Protein AF-A0A1Y2MRT8-F1 (afdb_monomer_lite)

Secondary structure (DSSP, 8-state):
--HHHHHHHHHHHHHHHHHHHHHH--HHHHHHHHHHHHHHHHHHHHHHHHHHHHHHHHHHHHHHHHHHHHHT-GGGHHHHHHHHHHHHHHHHHHHHHHHHHHHHTSPPTTTT-

pLDDT: mean 82.64, std 7.0, range [51.69, 93.44]

Organism: Pseudonocardia autotrophica (NCBI:txid2074)

Sequence (113 aa):
MSARDELRRVNELHHRAEVQRRAMMTPQERAAADYVLESERTMREGRKAAGETAMAVGVAGFFAAIVAMAALTPWLFLPVLLAGLWAARVVFKIRMGQVNRELSAAPAPWDRN

Foldseek 3Di:
DDPVVVVVVVVVVVVVVVVVVVVPDDPLNVLQVVLVVVLVVLLVVLLVVLLVQLVVLLVVLQVVLVCCCVPPNVVSSVVSNVVSNVVSVVSSVVSSVVSVVVSVPPDRPVVPD

Structure (mmCIF, N/CA/C/O backbone):
data_AF-A0A1Y2MRT8-F1
#
_entry.id   AF-A0A1Y2MRT8-F1
#
loop_
_atom_site.group_PDB
_atom_site.id
_atom_site.type_symbol
_atom_site.label_atom_id
_atom_site.label_alt_id
_atom_site.label_comp_id
_atom_site.label_asym_id
_atom_site.label_entity_id
_atom_site.label_seq_id
_atom_site.pdbx_PDB_ins_code
_atom_site.Cartn_x
_atom_site.Cartn_y
_atom_site.Cartn_z
_atom_site.occupancy
_atom_site.B_iso_or_equiv
_atom_site.auth_seq_id
_atom_site.auth_comp_id
_atom_site.auth_asym_id
_atom_site.auth_atom_id
_atom_site.pdbx_PDB_model_num
ATOM 1 N N . MET A 1 1 ? -38.392 -26.770 4.049 1.00 59.59 1 MET A N 1
ATOM 2 C CA . MET A 1 1 ? -37.783 -25.480 4.446 1.00 59.59 1 MET A CA 1
ATOM 3 C C . MET A 1 1 ? -36.715 -25.158 3.412 1.00 59.59 1 MET A C 1
ATOM 5 O O . MET A 1 1 ? -35.932 -26.055 3.129 1.00 59.59 1 MET A O 1
ATOM 9 N N . SER A 1 2 ? -36.741 -23.989 2.760 1.00 78.00 2 SER A N 1
ATOM 10 C CA . SER A 1 2 ? -35.773 -23.680 1.694 1.00 78.00 2 SER A CA 1
ATOM 11 C C . SER A 1 2 ? -34.492 -23.076 2.284 1.00 78.00 2 SER A C 1
ATOM 13 O O . SER A 1 2 ? -34.555 -22.331 3.260 1.00 78.00 2 SER A O 1
ATOM 15 N N . ALA A 1 3 ? -33.332 -23.346 1.680 1.00 79.31 3 ALA A N 1
ATOM 16 C CA . ALA A 1 3 ? -32.034 -22.833 2.143 1.00 79.31 3 ALA A CA 1
ATOM 17 C C . ALA A 1 3 ? -31.973 -21.289 2.241 1.00 79.31 3 ALA A C 1
ATOM 19 O O . ALA A 1 3 ? -31.196 -20.732 3.014 1.00 79.31 3 ALA A O 1
ATOM 20 N N . ARG A 1 4 ? -32.821 -20.573 1.489 1.00 78.56 4 ARG A N 1
ATOM 21 C CA . ARG A 1 4 ? -32.936 -19.107 1.568 1.00 78.56 4 ARG A CA 1
ATOM 22 C C . ARG A 1 4 ? -33.618 -18.631 2.852 1.00 78.56 4 ARG A C 1
ATOM 24 O O . ARG A 1 4 ? -33.258 -17.574 3.366 1.00 78.56 4 ARG A O 1
ATOM 31 N N . ASP A 1 5 ? -34.568 -19.401 3.373 1.00 82.56 5 ASP A N 1
ATOM 32 C CA . ASP A 1 5 ? -35.284 -19.064 4.610 1.00 82.56 5 ASP A CA 1
ATOM 33 C C . ASP A 1 5 ? -34.394 -19.279 5.839 1.00 82.56 5 ASP A C 1
ATOM 35 O O . ASP A 1 5 ? -34.458 -18.521 6.807 1.00 82.56 5 ASP A O 1
ATOM 39 N N . GLU A 1 6 ? -33.513 -20.277 5.771 1.00 79.19 6 GLU A N 1
ATOM 40 C CA . GLU A 1 6 ? -32.512 -20.557 6.798 1.00 79.19 6 GLU A CA 1
ATOM 41 C C . GLU A 1 6 ? -31.447 -19.453 6.860 1.00 79.19 6 GLU A C 1
ATOM 43 O O . GLU A 1 6 ? -31.195 -18.904 7.932 1.00 79.19 6 GLU A O 1
ATOM 48 N N . LEU A 1 7 ? -30.921 -19.017 5.708 1.00 82.06 7 LEU A N 1
ATOM 49 C CA . LEU A 1 7 ? -29.987 -17.886 5.634 1.00 82.06 7 LEU A CA 1
ATOM 50 C C . LEU A 1 7 ? -30.599 -16.574 6.143 1.00 82.06 7 LEU A C 1
ATOM 52 O O . LEU A 1 7 ? -29.926 -15.816 6.842 1.00 82.06 7 LEU A O 1
ATOM 56 N N . ARG A 1 8 ? -31.879 -16.303 5.843 1.00 83.06 8 ARG A N 1
ATOM 57 C CA . ARG A 1 8 ? -32.583 -15.131 6.391 1.00 83.06 8 ARG A CA 1
ATOM 58 C C . ARG A 1 8 ? -32.688 -15.185 7.911 1.00 83.06 8 ARG A C 1
ATOM 60 O O . ARG A 1 8 ? -32.356 -14.200 8.563 1.00 83.06 8 ARG A O 1
ATOM 67 N N . ARG A 1 9 ? -33.085 -16.329 8.478 1.00 84.44 9 ARG A N 1
ATOM 68 C CA . ARG A 1 9 ? -33.171 -16.496 9.939 1.00 84.44 9 ARG A CA 1
ATOM 69 C C . ARG A 1 9 ? -31.818 -16.345 10.624 1.00 84.44 9 ARG A C 1
ATOM 71 O O . ARG A 1 9 ? -31.745 -15.707 11.670 1.00 84.44 9 ARG A O 1
ATOM 78 N N . VAL A 1 10 ? -30.755 -16.900 10.042 1.00 85.44 10 VAL A N 1
ATOM 79 C CA . VAL A 1 10 ? -29.394 -16.770 10.583 1.00 85.44 10 VAL A CA 1
ATOM 80 C C . VAL A 1 10 ? -28.936 -15.311 10.558 1.00 85.44 10 VAL A C 1
ATOM 82 O O . VAL A 1 10 ? -28.440 -14.822 11.571 1.00 85.44 10 VAL A O 1
ATOM 85 N N . ASN A 1 11 ? -29.174 -14.584 9.461 1.00 87.25 11 ASN A N 1
ATOM 86 C CA . ASN A 1 11 ? -28.858 -13.155 9.387 1.00 87.25 11 ASN A CA 1
ATOM 87 C C . ASN A 1 11 ? -29.653 -12.322 10.401 1.00 87.25 11 ASN A C 1
ATOM 89 O O . ASN A 1 11 ? -29.089 -11.436 11.036 1.00 87.25 11 ASN A O 1
ATOM 93 N N . GLU A 1 12 ? -30.942 -12.604 10.591 1.00 85.94 12 GLU A N 1
ATOM 94 C CA . GLU A 1 12 ? -31.764 -11.897 11.580 1.00 85.94 12 GLU A CA 1
ATOM 95 C C . GLU A 1 12 ? -31.315 -12.172 13.021 1.00 85.94 12 GLU A C 1
ATOM 97 O O . GLU A 1 12 ? -31.269 -11.250 13.838 1.00 85.94 12 GLU A O 1
ATOM 102 N N . LEU A 1 13 ? -30.947 -13.418 13.338 1.00 85.19 13 LEU A N 1
ATOM 103 C CA . LEU A 1 13 ? -30.378 -13.785 14.638 1.00 85.19 13 LEU A CA 1
ATOM 104 C C . LEU A 1 13 ? -29.039 -13.087 14.879 1.00 85.19 13 LEU A C 1
ATOM 106 O O . LEU A 1 13 ? -28.820 -12.551 15.965 1.00 85.19 13 LEU A O 1
ATOM 110 N N . HIS A 1 14 ? -28.175 -13.044 13.864 1.00 86.25 14 HIS A N 1
ATOM 111 C CA . HIS A 1 14 ? -26.890 -12.360 13.948 1.00 86.25 14 HIS A CA 1
ATOM 112 C C . HIS A 1 14 ? -27.072 -10.855 14.156 1.00 86.25 14 HIS A C 1
ATOM 114 O O . HIS A 1 14 ? -26.458 -10.275 15.047 1.00 86.25 14 HIS A O 1
ATOM 120 N N . HIS A 1 15 ? -27.993 -10.242 13.412 1.00 84.44 15 HIS A N 1
ATOM 121 C CA . HIS A 1 15 ? -28.287 -8.821 13.533 1.00 84.44 15 HIS A CA 1
ATOM 122 C C . HIS A 1 15 ? -28.829 -8.463 14.923 1.00 84.44 15 HIS A C 1
ATOM 124 O O . HIS A 1 15 ? -28.389 -7.495 15.540 1.00 84.44 15 HIS A O 1
ATOM 130 N N . ARG A 1 16 ? -29.738 -9.279 15.473 1.00 83.12 16 ARG A N 1
ATOM 131 C CA . ARG A 1 16 ? -30.232 -9.094 16.847 1.00 83.12 16 ARG A CA 1
ATOM 132 C C . ARG A 1 16 ? -29.116 -9.253 17.877 1.00 83.12 16 ARG A C 1
ATOM 134 O O . ARG A 1 16 ? -29.035 -8.436 18.790 1.00 83.12 16 ARG A O 1
ATOM 141 N N . ALA A 1 17 ? -28.244 -10.249 17.712 1.00 82.19 17 ALA A N 1
ATOM 142 C CA . ALA A 1 17 ? -27.093 -10.456 18.586 1.00 82.19 17 ALA A CA 1
ATOM 143 C C . ALA A 1 17 ? -26.102 -9.280 18.525 1.00 82.19 17 ALA A C 1
ATOM 145 O O . ALA A 1 17 ? -25.616 -8.842 19.564 1.00 82.19 17 ALA A O 1
ATOM 146 N N . GLU A 1 18 ? -25.846 -8.710 17.343 1.00 79.50 18 GLU A N 1
ATOM 147 C CA . GLU A 1 18 ? -25.019 -7.507 17.186 1.00 79.50 18 GLU A CA 1
ATOM 148 C C . GLU A 1 18 ? -25.631 -6.283 17.871 1.00 79.50 18 GLU A C 1
ATOM 150 O O . GLU A 1 18 ? -24.918 -5.543 18.551 1.00 79.50 18 GLU A O 1
ATOM 155 N N . VAL A 1 19 ? -26.944 -6.074 17.734 1.00 81.06 19 VAL A N 1
ATOM 156 C CA . VAL A 1 19 ? -27.652 -4.967 18.395 1.00 81.06 19 VAL A CA 1
ATOM 157 C C . VAL A 1 19 ? -27.581 -5.115 19.914 1.00 81.06 19 VAL A C 1
ATOM 159 O O . VAL A 1 19 ? -27.234 -4.158 20.606 1.00 81.06 19 VAL A O 1
ATOM 162 N N . GLN A 1 20 ? -27.836 -6.316 20.440 1.00 80.50 20 GLN A N 1
ATOM 163 C CA . GLN A 1 20 ? -27.749 -6.589 21.875 1.00 80.50 20 GLN A CA 1
ATOM 164 C C . GLN A 1 20 ? -26.315 -6.429 22.394 1.00 80.50 20 GLN A C 1
ATOM 166 O O . GLN A 1 20 ? -26.103 -5.820 23.438 1.00 80.50 20 GLN A O 1
ATOM 171 N N . ARG A 1 21 ? -25.317 -6.894 21.634 1.00 76.88 21 ARG A N 1
ATOM 172 C CA . ARG A 1 21 ? -23.896 -6.734 21.959 1.00 76.88 21 ARG A CA 1
ATOM 173 C C . ARG A 1 21 ? -23.487 -5.261 22.006 1.00 76.88 21 ARG A C 1
ATOM 175 O O . ARG A 1 21 ? -22.831 -4.851 22.956 1.00 76.88 21 ARG A O 1
ATOM 182 N N . ARG A 1 22 ? -23.909 -4.442 21.035 1.00 70.81 22 ARG A N 1
ATOM 183 C CA . ARG A 1 22 ? -23.657 -2.986 21.047 1.00 70.81 22 ARG A CA 1
ATOM 184 C C . ARG A 1 22 ? -24.376 -2.285 22.201 1.00 70.81 22 ARG A C 1
ATOM 186 O O . ARG A 1 22 ? -23.821 -1.349 22.776 1.00 70.81 22 ARG A O 1
ATOM 193 N N . ALA A 1 23 ? -25.579 -2.737 22.555 1.00 75.31 23 ALA A N 1
ATOM 194 C CA . ALA A 1 23 ? -26.332 -2.216 23.694 1.00 75.31 23 ALA A CA 1
ATOM 195 C C . ALA A 1 23 ? -25.664 -2.544 25.041 1.00 75.31 23 ALA A C 1
ATOM 197 O O . ALA A 1 23 ? -25.716 -1.716 25.945 1.00 75.31 23 ALA A O 1
ATOM 198 N N . MET A 1 24 ? -25.007 -3.704 25.152 1.00 77.56 24 MET A N 1
ATOM 199 C CA . MET A 1 24 ? -24.278 -4.128 26.354 1.00 77.56 24 MET A CA 1
ATOM 200 C C . MET A 1 24 ? -22.852 -3.570 26.459 1.00 77.56 24 MET A C 1
ATOM 202 O O . MET A 1 24 ? -22.283 -3.611 27.544 1.00 77.56 24 MET A O 1
ATOM 206 N N . MET A 1 25 ? -22.270 -3.049 25.373 1.00 81.12 25 MET A N 1
ATOM 207 C CA . MET A 1 25 ? -20.931 -2.456 25.426 1.00 81.12 25 MET A CA 1
ATOM 208 C C . MET A 1 25 ? -20.910 -1.204 26.296 1.00 81.12 25 MET A C 1
ATOM 210 O O . MET A 1 25 ? -21.690 -0.265 26.093 1.00 81.12 25 MET A O 1
ATOM 214 N N . THR A 1 26 ? -19.939 -1.166 27.200 1.00 83.69 26 THR A N 1
ATOM 215 C CA . THR A 1 26 ? -19.595 0.036 27.954 1.00 83.69 26 THR A CA 1
ATOM 216 C C . THR A 1 26 ? -19.062 1.133 27.016 1.00 83.69 26 THR A C 1
ATOM 218 O O . THR A 1 26 ? -18.564 0.839 25.924 1.00 83.69 26 THR A O 1
ATOM 221 N N . PRO A 1 27 ? -19.124 2.419 27.409 1.00 78.00 27 PRO A N 1
ATOM 222 C CA . PRO A 1 27 ? -18.552 3.508 26.613 1.00 78.00 27 PRO A CA 1
ATOM 223 C C . PRO A 1 27 ? -17.066 3.301 26.273 1.00 78.00 27 PRO A C 1
ATOM 225 O O . PRO A 1 27 ? -16.636 3.652 25.177 1.00 78.00 27 PRO A O 1
ATOM 228 N N . GLN A 1 2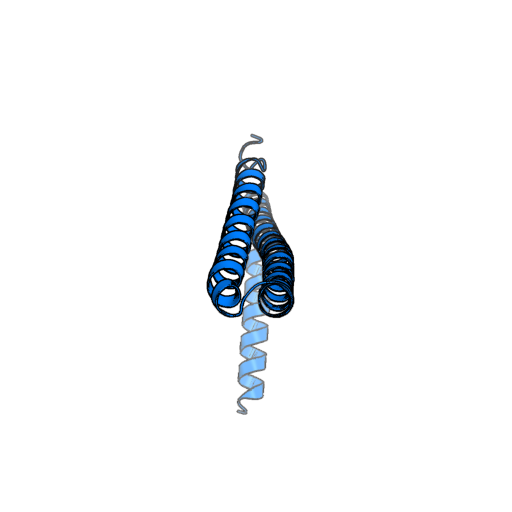8 ? -16.300 2.679 27.178 1.00 77.31 28 GLN A N 1
ATOM 229 C CA . GLN A 1 28 ? -14.890 2.347 26.955 1.00 77.31 28 GLN A CA 1
ATOM 230 C C . GLN A 1 28 ? -14.708 1.242 25.904 1.00 77.31 28 GLN A C 1
ATOM 232 O O . GLN A 1 28 ? -13.852 1.365 25.031 1.00 77.31 28 GLN A O 1
ATOM 237 N N . GLU A 1 29 ? -15.536 0.195 25.927 1.00 78.31 29 GLU A N 1
ATOM 238 C CA . GLU A 1 29 ? -15.485 -0.878 24.924 1.00 78.31 29 GLU A CA 1
ATOM 239 C C . GLU A 1 29 ? -15.889 -0.395 23.527 1.00 78.31 29 GLU A C 1
ATOM 241 O O . GLU A 1 29 ? -15.317 -0.850 22.537 1.00 78.31 29 GLU A O 1
ATOM 246 N N . ARG A 1 30 ? -16.829 0.557 23.430 1.00 77.94 30 ARG A N 1
ATOM 247 C CA . ARG A 1 30 ? -17.170 1.194 22.147 1.00 77.94 30 ARG A CA 1
ATOM 248 C C . ARG A 1 30 ? -15.999 2.006 21.599 1.00 77.94 30 ARG A C 1
ATOM 250 O O . ARG A 1 30 ? -15.627 1.806 20.451 1.00 77.94 30 ARG A O 1
ATOM 257 N N . ALA A 1 31 ? -15.367 2.836 22.431 1.00 77.44 31 ALA A N 1
ATOM 258 C CA . ALA A 1 31 ? -14.202 3.621 22.023 1.00 77.44 31 ALA A CA 1
ATOM 259 C C . ALA A 1 31 ? -13.023 2.735 21.578 1.00 77.44 31 ALA A C 1
ATOM 261 O O . ALA A 1 31 ? -12.344 3.052 20.603 1.00 77.44 31 ALA A O 1
ATOM 262 N N . ALA A 1 32 ? -12.801 1.600 22.249 1.00 77.25 32 ALA A N 1
ATOM 263 C CA . ALA A 1 32 ? -11.793 0.625 21.841 1.00 77.25 32 ALA A CA 1
ATOM 264 C C . ALA A 1 32 ? -12.141 -0.045 20.498 1.00 77.25 32 ALA A C 1
ATOM 266 O O . ALA A 1 32 ? -11.266 -0.197 19.646 1.00 77.25 32 ALA A O 1
ATOM 267 N N . ALA A 1 33 ? -13.407 -0.419 20.282 1.00 80.38 33 ALA A N 1
ATOM 268 C CA . ALA A 1 33 ? -13.856 -1.007 19.020 1.00 80.38 33 ALA A CA 1
ATOM 269 C C . ALA A 1 33 ? -13.735 -0.021 17.844 1.00 80.38 33 ALA A C 1
ATOM 271 O O . ALA A 1 33 ? -13.252 -0.401 16.776 1.00 80.38 33 ALA A O 1
ATOM 272 N N . ASP A 1 34 ? -14.115 1.240 18.054 1.00 82.38 34 ASP A N 1
ATOM 273 C CA . ASP A 1 34 ? -14.001 2.299 17.050 1.00 82.38 34 ASP A CA 1
ATOM 274 C C . ASP A 1 34 ? -12.530 2.584 16.711 1.00 82.38 34 ASP A C 1
ATOM 276 O O . ASP A 1 34 ? -12.174 2.658 15.536 1.00 82.38 34 ASP A O 1
ATOM 280 N N . TYR A 1 35 ? -11.648 2.620 17.717 1.00 77.88 35 TYR A N 1
ATOM 281 C CA . TYR A 1 35 ? -10.203 2.766 17.517 1.00 77.88 35 TYR A CA 1
ATOM 282 C C . TYR A 1 35 ? -9.597 1.619 16.694 1.00 77.88 35 TYR A C 1
ATOM 284 O O . TYR A 1 35 ? -8.809 1.854 15.776 1.00 77.88 35 TYR A O 1
ATOM 292 N N . VAL A 1 36 ? -9.987 0.367 16.970 1.00 83.00 36 VAL A N 1
ATOM 293 C CA . VAL A 1 36 ? -9.537 -0.790 16.177 1.00 83.00 36 VAL A CA 1
ATOM 294 C C . VAL A 1 36 ? -10.000 -0.656 14.725 1.00 83.00 36 VAL A C 1
ATOM 296 O O . VAL A 1 36 ? -9.182 -0.792 13.816 1.00 83.00 36 VAL A O 1
ATOM 299 N N . LEU A 1 37 ? -11.270 -0.321 14.490 1.00 83.50 37 LEU A N 1
ATOM 300 C CA . LEU A 1 37 ? -11.804 -0.135 13.137 1.00 83.50 37 LEU A CA 1
ATOM 301 C C . LEU A 1 37 ? -11.105 1.004 12.383 1.00 83.50 37 LEU A C 1
ATOM 303 O O . LEU A 1 37 ? -10.807 0.866 11.195 1.00 83.50 37 LEU A O 1
ATOM 307 N N . GLU A 1 38 ? -10.812 2.113 13.059 1.00 82.19 38 GLU A N 1
ATOM 308 C CA . GLU A 1 38 ? -10.114 3.257 12.472 1.00 82.19 38 GLU A CA 1
ATOM 309 C C . GLU A 1 38 ? -8.648 2.932 12.152 1.00 82.19 38 GLU A C 1
ATOM 311 O O . GLU A 1 38 ? -8.160 3.262 11.067 1.00 82.19 38 GLU A O 1
ATOM 316 N N . SER A 1 39 ? -7.966 2.189 13.028 1.00 79.81 39 SER A N 1
ATOM 317 C CA . SER A 1 39 ? -6.604 1.704 12.776 1.00 79.81 39 SER A CA 1
ATOM 318 C C . SER A 1 39 ? -6.545 0.718 11.600 1.00 79.81 39 SER A C 1
ATOM 320 O O . SER A 1 39 ? -5.676 0.841 10.731 1.00 79.81 39 SER A O 1
ATOM 322 N N . GLU A 1 40 ? -7.507 -0.209 11.493 1.00 84.56 40 GLU A N 1
ATOM 323 C CA . GLU A 1 40 ? -7.619 -1.132 10.358 1.00 84.56 40 GLU A CA 1
ATOM 324 C C . GLU A 1 40 ? -7.910 -0.396 9.050 1.00 84.56 40 GLU A C 1
ATOM 326 O O . GLU A 1 40 ? -7.334 -0.720 8.004 1.00 84.56 40 GLU A O 1
ATOM 331 N N . ARG A 1 41 ? -8.797 0.602 9.092 1.00 85.25 41 ARG A N 1
ATOM 332 C CA . ARG A 1 41 ? -9.111 1.438 7.934 1.00 85.25 41 ARG A CA 1
ATOM 333 C C . ARG A 1 41 ? -7.879 2.205 7.467 1.00 85.25 41 ARG A C 1
ATOM 335 O O . ARG A 1 41 ? -7.542 2.132 6.286 1.00 85.25 41 ARG A O 1
ATOM 342 N N . THR A 1 42 ? -7.166 2.839 8.390 1.00 82.25 42 THR A N 1
ATOM 343 C CA . THR A 1 42 ? -5.926 3.578 8.116 1.00 82.25 42 THR A CA 1
ATOM 344 C C . THR A 1 42 ? -4.837 2.657 7.550 1.00 82.25 42 THR A C 1
ATOM 346 O O . THR A 1 42 ? -4.194 2.996 6.557 1.00 82.25 42 THR A O 1
ATOM 349 N N . MET A 1 43 ? -4.685 1.436 8.082 1.00 84.12 43 MET A N 1
ATOM 350 C CA . MET A 1 43 ? -3.816 0.394 7.509 1.00 84.12 43 MET A CA 1
ATOM 351 C C . MET A 1 43 ? -4.199 0.045 6.065 1.00 84.12 43 MET A C 1
ATOM 353 O O . MET A 1 43 ? -3.326 -0.067 5.200 1.00 84.12 43 MET A O 1
ATOM 357 N N . ARG A 1 44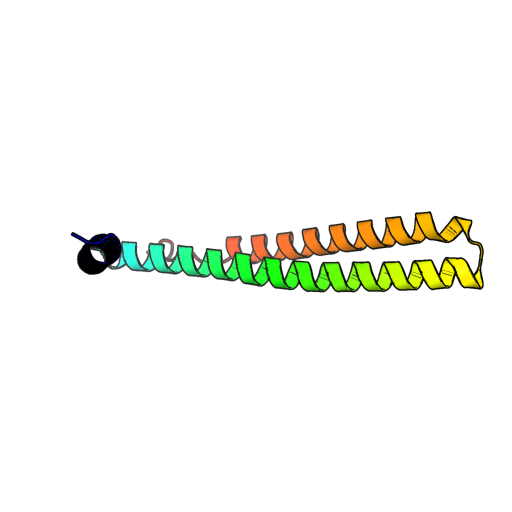 ? -5.492 -0.161 5.782 1.00 87.50 44 ARG A N 1
ATOM 358 C CA . ARG A 1 44 ? -5.973 -0.519 4.436 1.00 87.50 44 ARG A CA 1
ATOM 359 C C . ARG A 1 44 ? -5.766 0.614 3.439 1.00 87.50 44 ARG A C 1
ATOM 361 O O . ARG A 1 44 ? -5.264 0.361 2.344 1.00 87.50 44 ARG A O 1
ATOM 368 N N . GLU A 1 45 ? -6.122 1.838 3.813 1.00 86.75 45 GLU A N 1
ATOM 369 C CA . GLU A 1 45 ? -5.931 3.033 2.988 1.00 86.75 45 GLU A CA 1
ATOM 370 C C . GLU A 1 45 ? -4.436 3.287 2.742 1.00 86.75 45 GLU A C 1
ATOM 372 O O . GLU A 1 45 ? -4.017 3.450 1.595 1.00 86.75 45 GLU A O 1
ATOM 377 N N . GLY A 1 46 ? -3.608 3.176 3.785 1.00 83.62 46 GLY A N 1
ATOM 378 C CA . GLY A 1 46 ? -2.153 3.272 3.690 1.00 83.62 46 GLY A CA 1
ATOM 379 C C . GLY A 1 46 ? -1.539 2.211 2.776 1.00 83.62 46 GLY A C 1
ATOM 380 O O . GLY A 1 46 ? -0.708 2.532 1.925 1.00 83.62 46 GLY A O 1
ATOM 381 N N . ARG A 1 47 ? -1.987 0.953 2.876 1.00 86.44 47 ARG A N 1
ATOM 382 C CA . ARG A 1 47 ? -1.530 -0.144 2.007 1.00 86.44 47 ARG A CA 1
ATOM 383 C C . ARG A 1 47 ? -1.949 0.056 0.555 1.00 86.44 47 ARG A C 1
ATOM 385 O O . ARG A 1 47 ? -1.159 -0.242 -0.340 1.00 86.44 47 ARG A O 1
ATOM 392 N N . LYS A 1 48 ? -3.165 0.555 0.315 1.00 89.62 48 LYS A N 1
ATOM 393 C CA . LYS A 1 48 ? -3.653 0.871 -1.032 1.00 89.62 48 LYS A CA 1
ATOM 394 C C . LYS A 1 48 ? -2.817 1.989 -1.657 1.00 89.62 48 LYS A C 1
ATOM 396 O O . LYS A 1 48 ? -2.270 1.788 -2.737 1.00 89.62 48 LYS A O 1
ATOM 401 N N . ALA A 1 49 ? -2.617 3.095 -0.940 1.00 85.12 49 ALA A N 1
ATOM 402 C CA . ALA A 1 49 ? -1.794 4.213 -1.399 1.00 85.12 49 ALA A CA 1
ATOM 403 C C . ALA A 1 49 ? -0.323 3.808 -1.627 1.00 85.12 49 ALA A C 1
ATOM 405 O O . ALA A 1 49 ? 0.287 4.197 -2.625 1.00 85.12 49 ALA A O 1
ATOM 406 N N . ALA A 1 50 ? 0.250 2.988 -0.736 1.00 83.38 50 ALA A N 1
ATOM 407 C CA . ALA A 1 50 ? 1.592 2.421 -0.898 1.00 83.38 50 ALA A CA 1
ATOM 408 C C . ALA A 1 50 ? 1.686 1.510 -2.131 1.00 83.38 50 ALA A C 1
ATOM 410 O O . ALA A 1 50 ? 2.691 1.517 -2.838 1.00 83.38 50 ALA A O 1
ATOM 411 N N . GLY A 1 51 ? 0.639 0.723 -2.393 1.00 83.94 51 GLY A N 1
ATOM 412 C CA . GLY A 1 51 ? 0.535 -0.123 -3.577 1.00 83.94 51 GLY A CA 1
ATOM 413 C C . GLY A 1 51 ? 0.479 0.689 -4.870 1.00 83.94 51 GLY A C 1
ATOM 414 O O . GLY A 1 51 ? 1.224 0.390 -5.796 1.00 83.94 51 GLY A O 1
ATOM 415 N N . GLU A 1 52 ? -0.342 1.739 -4.917 1.00 89.62 52 GLU A N 1
ATOM 416 C CA . GLU A 1 52 ? -0.470 2.630 -6.080 1.00 89.62 52 GLU A CA 1
ATOM 417 C C . GLU A 1 52 ? 0.852 3.344 -6.400 1.00 89.62 52 GLU A C 1
ATOM 419 O O . GLU A 1 52 ? 1.303 3.336 -7.545 1.00 89.62 52 GLU A O 1
ATOM 424 N N . THR A 1 53 ? 1.531 3.887 -5.385 1.00 85.44 53 THR A N 1
ATOM 425 C CA . THR A 1 53 ? 2.852 4.519 -5.567 1.00 85.44 53 THR A CA 1
ATOM 426 C C . THR A 1 53 ? 3.919 3.519 -6.001 1.00 85.44 53 THR A C 1
ATOM 428 O O . THR A 1 53 ? 4.679 3.797 -6.927 1.00 85.44 53 THR A O 1
ATOM 431 N N . ALA A 1 54 ? 3.966 2.333 -5.392 1.00 83.75 54 ALA A N 1
ATOM 432 C CA . ALA A 1 54 ? 4.895 1.284 -5.802 1.00 83.75 54 ALA A CA 1
ATOM 433 C C . ALA A 1 54 ? 4.631 0.806 -7.238 1.00 83.75 54 ALA A C 1
ATOM 435 O O . ALA A 1 54 ? 5.575 0.604 -8.000 1.00 83.75 54 ALA A O 1
ATOM 436 N N . MET A 1 55 ? 3.363 0.670 -7.632 1.00 89.50 55 MET A N 1
ATOM 437 C CA . MET A 1 55 ? 2.981 0.316 -8.997 1.00 89.50 55 MET A CA 1
ATOM 438 C C . MET A 1 55 ? 3.429 1.393 -9.986 1.00 89.50 55 MET A C 1
ATOM 440 O O . MET A 1 55 ? 4.037 1.053 -10.997 1.00 89.50 55 MET A O 1
ATOM 444 N N . ALA A 1 56 ? 3.209 2.674 -9.680 1.00 88.00 56 ALA A N 1
ATOM 445 C CA . ALA A 1 56 ? 3.664 3.778 -10.522 1.00 88.00 56 ALA A CA 1
ATOM 446 C C . ALA A 1 56 ? 5.191 3.757 -10.724 1.00 88.00 56 ALA A C 1
ATOM 448 O O . ALA A 1 56 ? 5.665 3.874 -11.853 1.00 88.00 56 ALA A O 1
ATOM 449 N N . VAL A 1 57 ? 5.961 3.525 -9.653 1.00 88.88 57 VAL A N 1
ATOM 450 C CA . VAL A 1 57 ? 7.428 3.384 -9.723 1.00 88.88 57 VAL A CA 1
ATOM 451 C C . VAL A 1 57 ? 7.833 2.169 -10.560 1.00 88.88 57 VAL A C 1
ATOM 453 O O . VAL A 1 57 ? 8.734 2.270 -11.391 1.00 88.88 57 VAL A O 1
ATOM 456 N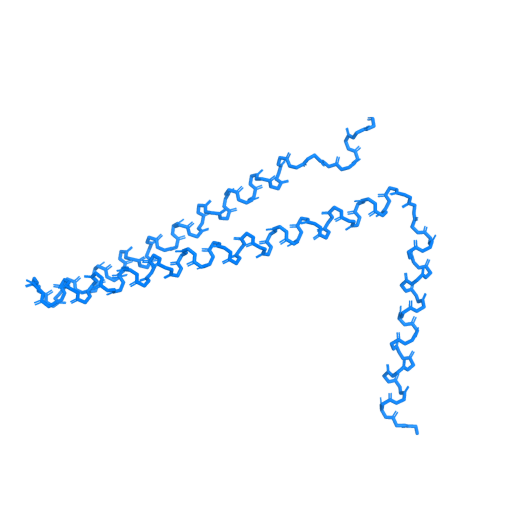 N . GLY A 1 58 ? 7.154 1.033 -10.386 1.00 85.75 58 GLY A N 1
ATOM 457 C CA . GLY A 1 58 ? 7.407 -0.175 -11.172 1.00 85.75 58 GLY A CA 1
ATOM 458 C C . GLY A 1 58 ? 7.131 0.026 -12.665 1.00 85.75 58 GLY A C 1
ATOM 459 O O . GLY A 1 58 ? 7.948 -0.361 -13.497 1.00 85.75 58 GLY A O 1
ATOM 460 N N . VAL A 1 59 ? 6.022 0.689 -13.007 1.00 91.12 59 VAL A N 1
ATOM 461 C CA . VAL A 1 59 ? 5.652 1.028 -14.390 1.00 91.12 59 VAL A CA 1
ATOM 462 C C . VAL A 1 59 ? 6.658 2.004 -15.002 1.00 91.12 59 VAL A C 1
ATOM 464 O O . VAL A 1 59 ? 7.120 1.780 -16.119 1.00 91.12 59 VAL A O 1
ATOM 467 N N . ALA A 1 60 ? 7.064 3.044 -14.269 1.00 89.38 60 ALA A N 1
ATOM 468 C CA . ALA A 1 60 ? 8.103 3.969 -14.721 1.00 89.38 60 ALA A CA 1
ATOM 469 C C . ALA A 1 60 ? 9.438 3.244 -14.978 1.00 89.38 60 ALA A C 1
ATOM 471 O O . ALA A 1 60 ? 10.068 3.458 -16.013 1.00 89.38 60 ALA A O 1
ATOM 472 N N . GLY A 1 61 ? 9.836 2.333 -14.082 1.00 87.25 61 GLY A N 1
ATOM 473 C CA . GLY A 1 61 ? 11.023 1.491 -14.252 1.00 87.25 61 GLY A CA 1
ATOM 474 C C . GLY A 1 61 ? 10.939 0.567 -15.471 1.00 87.25 61 GLY A C 1
ATOM 475 O O . GLY A 1 61 ? 11.921 0.411 -16.194 1.00 87.25 61 GLY A O 1
ATOM 476 N N . PHE A 1 62 ? 9.762 0.006 -15.753 1.00 90.50 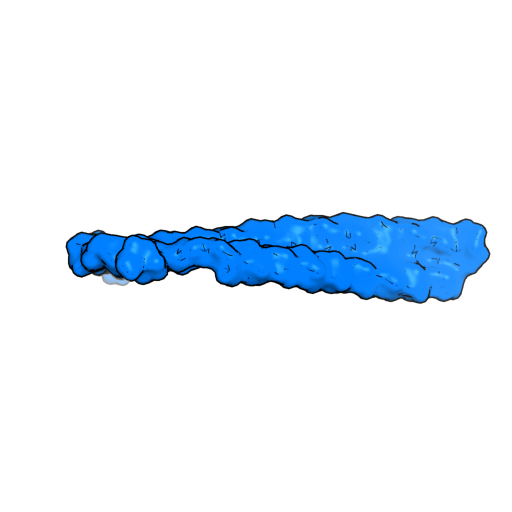62 PHE A N 1
ATOM 477 C CA . PHE A 1 62 ? 9.523 -0.795 -16.955 1.00 90.50 62 PHE A CA 1
ATOM 478 C C . PHE A 1 62 ? 9.688 0.027 -18.242 1.00 90.50 62 PHE A C 1
ATOM 480 O O . PHE A 1 62 ? 10.401 -0.396 -19.152 1.00 90.50 62 PHE A O 1
ATOM 487 N N . PHE A 1 63 ? 9.106 1.229 -18.308 1.00 91.25 63 PHE A N 1
ATOM 488 C CA . PHE A 1 63 ? 9.305 2.122 -19.455 1.00 91.25 63 PHE A CA 1
ATOM 489 C C . PHE A 1 63 ? 10.769 2.545 -19.610 1.00 91.25 63 PHE A C 1
ATOM 491 O O . PHE A 1 63 ? 11.289 2.537 -20.724 1.00 91.25 63 PHE A O 1
ATOM 498 N N . ALA A 1 64 ? 11.462 2.838 -18.507 1.00 87.62 64 ALA A N 1
ATOM 499 C CA . ALA A 1 64 ? 12.893 3.130 -18.535 1.00 87.62 64 ALA A CA 1
ATOM 500 C C . ALA A 1 64 ? 13.712 1.950 -19.091 1.00 87.62 64 ALA A C 1
ATOM 502 O O . ALA A 1 64 ? 14.638 2.164 -19.872 1.00 87.62 64 ALA A O 1
ATOM 503 N N . ALA A 1 65 ? 13.344 0.708 -18.758 1.00 85.00 65 ALA A N 1
ATOM 504 C CA . ALA A 1 65 ? 13.986 -0.488 -19.300 1.00 85.00 65 ALA A CA 1
ATOM 505 C C . ALA A 1 65 ? 13.764 -0.631 -20.814 1.00 85.00 65 ALA A C 1
ATOM 507 O O . ALA A 1 65 ? 14.710 -0.942 -21.536 1.00 85.00 65 ALA A O 1
ATOM 508 N N . ILE A 1 66 ? 12.552 -0.350 -21.312 1.00 89.00 66 ILE A N 1
ATOM 509 C CA . ILE A 1 66 ? 12.257 -0.336 -22.757 1.00 89.00 66 ILE A CA 1
ATOM 510 C C . ILE A 1 66 ? 13.115 0.711 -23.475 1.00 89.00 66 ILE A C 1
ATOM 512 O O . ILE A 1 66 ? 13.713 0.412 -24.509 1.00 89.00 66 ILE A O 1
ATOM 516 N N . VAL A 1 67 ? 13.217 1.923 -22.920 1.00 87.88 67 VAL A N 1
ATOM 517 C CA . VAL A 1 67 ? 14.051 2.990 -23.493 1.00 87.88 67 VAL A CA 1
ATOM 518 C C . VAL A 1 67 ? 15.526 2.582 -23.501 1.00 87.88 67 VAL A C 1
ATOM 520 O O . VAL A 1 67 ? 16.189 2.732 -24.522 1.00 87.88 67 VAL A O 1
ATOM 523 N N . ALA A 1 68 ? 16.037 2.003 -22.411 1.00 83.75 68 ALA A N 1
ATOM 524 C CA . ALA A 1 68 ? 17.418 1.523 -22.334 1.00 83.75 68 ALA A CA 1
ATOM 525 C C . ALA A 1 68 ? 17.709 0.401 -23.348 1.00 83.75 68 ALA A C 1
ATOM 527 O O . ALA A 1 68 ? 18.772 0.389 -23.969 1.00 83.75 68 ALA A O 1
ATOM 528 N N . MET A 1 69 ? 16.752 -0.509 -23.553 1.00 84.56 69 MET A N 1
ATOM 529 C CA . MET A 1 69 ? 16.838 -1.573 -24.556 1.00 84.56 69 MET A CA 1
ATOM 530 C C . MET A 1 69 ? 16.938 -1.008 -25.978 1.00 84.56 69 MET A C 1
ATOM 532 O O . MET A 1 69 ? 17.720 -1.518 -26.776 1.00 84.56 69 MET A O 1
ATOM 536 N N . ALA A 1 70 ? 16.154 0.032 -26.283 1.00 85.75 70 ALA A N 1
ATOM 537 C CA . ALA A 1 70 ? 16.079 0.633 -27.612 1.00 85.75 70 ALA A CA 1
ATOM 538 C C . ALA A 1 70 ? 17.232 1.608 -27.917 1.00 85.75 70 ALA A C 1
ATOM 540 O O . ALA A 1 70 ? 17.673 1.679 -29.060 1.00 85.75 70 ALA A O 1
ATOM 541 N N . ALA A 1 71 ? 17.703 2.366 -26.921 1.00 84.88 71 ALA A N 1
ATOM 542 C CA . ALA A 1 71 ? 18.648 3.470 -27.117 1.00 84.88 71 ALA A CA 1
ATOM 543 C C . ALA A 1 71 ? 20.114 3.120 -26.821 1.00 84.88 71 ALA A C 1
ATOM 545 O O . ALA A 1 71 ? 21.007 3.796 -27.325 1.00 84.88 71 ALA A O 1
ATOM 546 N N . LEU A 1 72 ? 20.372 2.112 -25.983 1.00 82.69 72 LEU A N 1
ATOM 547 C CA . LEU A 1 72 ? 21.728 1.749 -25.567 1.00 82.69 72 LEU A CA 1
ATOM 548 C C . LEU A 1 72 ? 22.078 0.352 -26.068 1.00 82.69 72 LEU A C 1
ATOM 550 O O . LEU A 1 72 ? 22.786 0.201 -27.060 1.00 82.69 72 LEU A O 1
ATOM 554 N N . THR A 1 73 ? 21.569 -0.672 -25.380 1.00 82.88 73 THR A N 1
ATOM 555 C CA . THR A 1 73 ? 21.919 -2.067 -25.644 1.00 82.88 73 THR A CA 1
ATOM 556 C C . THR A 1 73 ? 20.844 -2.992 -25.061 1.00 82.88 73 THR A C 1
ATOM 558 O O . THR A 1 73 ? 20.460 -2.805 -23.903 1.00 82.88 73 THR A O 1
ATOM 561 N N . PRO A 1 74 ? 20.424 -4.067 -25.762 1.00 82.38 74 PRO A N 1
ATOM 562 C CA . PRO A 1 74 ? 19.389 -4.983 -25.269 1.00 82.38 74 PRO A CA 1
ATOM 563 C C . PRO A 1 74 ? 19.699 -5.624 -23.909 1.00 82.38 74 PRO A C 1
ATOM 565 O O . PRO A 1 74 ? 18.805 -5.876 -23.107 1.00 82.38 74 PRO A O 1
ATOM 568 N N . TRP A 1 75 ? 20.983 -5.839 -23.618 1.00 85.75 75 TRP A N 1
ATOM 569 C CA . TRP A 1 75 ? 21.466 -6.438 -22.374 1.00 85.75 75 TRP A CA 1
ATOM 570 C C . TRP A 1 75 ? 21.170 -5.583 -21.130 1.00 85.75 75 TRP A C 1
ATOM 572 O O . TRP A 1 75 ? 21.110 -6.118 -20.026 1.00 85.75 75 TRP A O 1
ATOM 582 N N . LEU A 1 76 ? 20.939 -4.274 -21.296 1.00 81.62 76 LEU A N 1
ATOM 583 C CA . LEU A 1 76 ? 20.596 -3.362 -20.199 1.00 81.62 76 LEU A CA 1
ATOM 584 C C . LEU A 1 76 ? 19.121 -3.430 -19.793 1.00 81.62 76 LEU A C 1
ATOM 586 O O . LEU A 1 76 ? 18.770 -2.942 -18.720 1.00 81.62 76 LEU A O 1
ATOM 590 N N . PHE A 1 77 ? 18.268 -4.078 -20.590 1.00 82.25 77 PHE A N 1
ATOM 591 C CA . PHE A 1 77 ? 16.854 -4.239 -20.264 1.00 82.25 77 PHE A CA 1
ATOM 592 C C . PHE A 1 77 ? 16.658 -4.919 -18.903 1.00 82.25 77 PHE A C 1
ATOM 594 O O . PHE A 1 77 ? 15.975 -4.392 -18.025 1.00 82.25 77 PHE A O 1
ATOM 601 N N . LEU A 1 78 ? 17.293 -6.079 -18.710 1.00 86.69 78 LEU A N 1
ATOM 602 C CA . LEU A 1 78 ? 17.085 -6.912 -17.526 1.00 86.69 78 LEU A CA 1
ATOM 603 C C . LEU A 1 78 ? 17.582 -6.231 -16.232 1.00 86.69 78 LEU A C 1
ATOM 605 O O . LEU A 1 78 ? 16.813 -6.181 -15.270 1.00 86.69 78 LEU A O 1
ATOM 609 N N . PRO A 1 79 ? 18.797 -5.641 -16.183 1.00 89.75 79 PRO A N 1
ATOM 610 C CA . PRO A 1 79 ? 19.264 -4.891 -15.016 1.00 89.75 79 PRO A CA 1
ATOM 611 C C . PRO A 1 79 ? 18.380 -3.689 -14.661 1.00 89.75 79 PRO A C 1
ATOM 613 O O . PRO A 1 79 ? 18.070 -3.489 -13.487 1.00 89.75 79 PRO A O 1
ATOM 616 N N . VAL A 1 80 ? 17.941 -2.904 -15.653 1.00 88.44 80 VAL A N 1
ATOM 617 C CA . VAL A 1 80 ? 17.103 -1.713 -15.418 1.00 88.44 80 VAL A CA 1
ATOM 618 C C . VAL A 1 80 ? 15.712 -2.113 -14.928 1.00 88.44 80 VAL A C 1
ATOM 620 O O . VAL A 1 80 ? 15.189 -1.511 -13.989 1.00 88.44 80 VAL A O 1
ATOM 623 N N . LEU A 1 81 ? 15.141 -3.179 -15.492 1.00 87.12 81 LEU A N 1
ATOM 624 C CA . LEU A 1 81 ? 13.862 -3.719 -15.043 1.00 87.12 81 LEU A CA 1
ATOM 625 C C . LEU A 1 81 ? 13.932 -4.205 -13.588 1.00 87.12 81 LEU A C 1
ATOM 627 O O . LEU A 1 81 ? 13.064 -3.873 -12.777 1.00 87.12 81 LEU A O 1
ATOM 631 N N . LEU A 1 82 ? 14.979 -4.960 -13.239 1.00 91.50 82 LEU A N 1
ATOM 632 C CA . LEU A 1 82 ? 15.201 -5.437 -11.872 1.00 91.50 82 LEU A CA 1
ATOM 633 C C . LEU A 1 82 ? 15.401 -4.277 -10.889 1.00 91.50 82 LEU A C 1
ATOM 635 O O . LEU A 1 82 ? 14.834 -4.304 -9.795 1.00 91.50 82 LEU A O 1
ATOM 639 N N . ALA A 1 83 ? 16.146 -3.242 -11.286 1.00 89.75 83 ALA A N 1
ATOM 640 C CA . ALA A 1 83 ? 16.323 -2.037 -10.483 1.00 89.75 83 ALA A CA 1
ATOM 641 C C . ALA A 1 83 ? 14.986 -1.315 -10.235 1.00 89.75 83 ALA A C 1
ATOM 643 O O . ALA A 1 83 ? 14.702 -0.934 -9.099 1.00 89.75 83 ALA A O 1
ATOM 644 N N . GLY A 1 84 ? 14.128 -1.195 -11.254 1.00 86.88 84 GLY A N 1
ATOM 645 C CA . GLY A 1 84 ? 12.790 -0.608 -11.124 1.00 86.88 84 GLY A CA 1
ATOM 646 C C . GLY A 1 84 ? 11.866 -1.400 -10.192 1.00 86.88 84 GLY A C 1
ATOM 647 O O . GLY A 1 84 ? 11.215 -0.821 -9.320 1.00 86.88 84 GLY A O 1
ATOM 648 N N . LEU A 1 85 ? 11.855 -2.732 -10.307 1.00 90.12 85 LEU A N 1
ATOM 649 C CA . LEU A 1 85 ? 11.096 -3.613 -9.408 1.00 90.12 85 LEU A CA 1
ATOM 650 C C . LEU A 1 85 ? 11.589 -3.517 -7.959 1.00 90.12 85 LEU A C 1
ATOM 652 O O . LEU A 1 85 ? 10.788 -3.491 -7.019 1.00 90.12 85 LEU A O 1
ATOM 656 N N . TRP A 1 86 ? 12.906 -3.444 -7.766 1.00 93.44 86 TRP A N 1
ATOM 657 C CA . TRP A 1 86 ? 13.489 -3.281 -6.441 1.00 93.4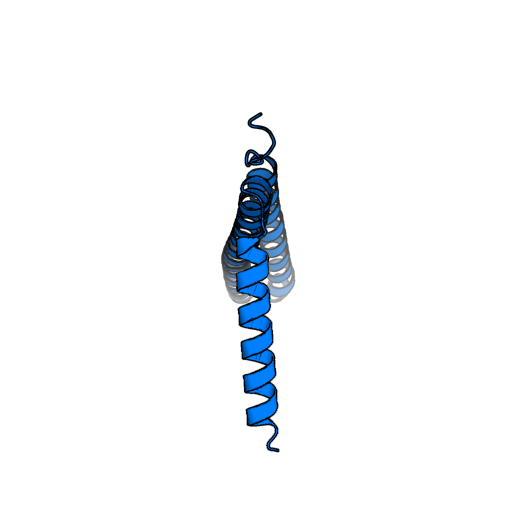4 86 TRP A CA 1
ATOM 658 C C . TRP A 1 86 ? 13.144 -1.914 -5.841 1.00 93.44 86 TRP A C 1
ATOM 660 O O . TRP A 1 86 ? 12.700 -1.850 -4.694 1.00 93.44 86 TRP A O 1
ATOM 670 N N . ALA A 1 87 ? 13.238 -0.839 -6.629 1.00 88.00 87 ALA A N 1
ATOM 671 C CA . ALA A 1 87 ? 12.830 0.503 -6.219 1.00 88.00 87 ALA A CA 1
ATOM 672 C C . ALA A 1 87 ? 11.347 0.550 -5.815 1.00 88.00 87 ALA A C 1
ATOM 674 O O . ALA A 1 87 ? 11.023 1.052 -4.739 1.00 88.00 87 ALA A O 1
ATOM 675 N N . ALA A 1 88 ? 10.453 -0.058 -6.603 1.00 85.44 88 ALA A N 1
ATOM 676 C CA . ALA A 1 88 ? 9.033 -0.181 -6.267 1.00 85.44 88 ALA A CA 1
ATOM 677 C C . ALA A 1 88 ? 8.818 -0.884 -4.915 1.00 85.44 88 ALA A C 1
ATOM 679 O O . ALA A 1 88 ? 8.048 -0.421 -4.069 1.00 85.44 88 ALA A O 1
ATOM 680 N N . ARG A 1 89 ? 9.551 -1.976 -4.664 1.00 90.06 89 ARG A N 1
ATOM 681 C CA . ARG A 1 89 ? 9.495 -2.710 -3.391 1.00 90.06 89 ARG A CA 1
ATOM 682 C C . ARG A 1 89 ? 10.007 -1.884 -2.210 1.00 90.06 89 ARG A C 1
ATOM 684 O O . ARG A 1 89 ? 9.433 -1.967 -1.123 1.00 90.06 89 ARG A O 1
ATOM 691 N N . VAL A 1 90 ? 11.076 -1.113 -2.398 1.00 91.50 90 VAL A N 1
ATOM 692 C CA . VAL A 1 90 ? 11.629 -0.226 -1.365 1.00 91.50 90 VAL A CA 1
ATOM 693 C C . VAL A 1 90 ? 10.638 0.884 -1.027 1.00 91.50 90 VAL A C 1
ATOM 695 O O . VAL A 1 90 ? 10.333 1.077 0.148 1.00 91.50 90 VAL A O 1
ATOM 698 N N . VAL A 1 91 ? 10.062 1.542 -2.035 1.00 90.12 91 VAL A N 1
ATOM 699 C CA . VAL A 1 91 ? 9.047 2.593 -1.852 1.00 90.12 91 VAL A CA 1
ATOM 700 C C . VAL A 1 91 ? 7.832 2.059 -1.093 1.00 90.12 91 VAL A C 1
ATOM 702 O O . VAL A 1 91 ? 7.404 2.676 -0.117 1.00 90.12 91 VAL A O 1
ATOM 705 N N . PHE A 1 92 ? 7.341 0.868 -1.454 1.00 87.56 92 PHE A N 1
ATOM 706 C CA . PHE A 1 92 ? 6.253 0.210 -0.726 1.00 87.56 92 PHE A CA 1
ATOM 707 C C . PHE A 1 92 ? 6.584 0.023 0.763 1.00 87.56 92 PHE A C 1
ATOM 709 O O . PHE A 1 92 ? 5.781 0.356 1.636 1.00 87.56 92 PHE A O 1
ATOM 716 N N . LYS A 1 93 ? 7.785 -0.491 1.070 1.00 88.62 93 LYS A N 1
ATOM 717 C CA . LYS A 1 93 ? 8.229 -0.700 2.455 1.00 88.62 93 LYS A CA 1
ATOM 718 C C . LYS A 1 93 ? 8.367 0.608 3.228 1.00 88.62 93 LYS A C 1
ATOM 720 O O . LYS A 1 93 ? 7.948 0.658 4.381 1.00 88.62 93 LYS A O 1
ATOM 725 N N . ILE A 1 94 ? 8.931 1.649 2.614 1.00 89.25 94 ILE A N 1
ATOM 726 C CA . ILE A 1 94 ? 9.078 2.967 3.245 1.00 89.25 94 ILE A CA 1
ATOM 727 C C . ILE A 1 94 ? 7.701 3.533 3.591 1.00 89.25 94 ILE A C 1
ATOM 729 O O . ILE A 1 94 ? 7.486 3.951 4.728 1.00 89.25 94 ILE A O 1
ATOM 733 N N . ARG A 1 95 ? 6.748 3.489 2.650 1.00 86.94 95 ARG A N 1
ATOM 734 C CA . ARG A 1 95 ? 5.402 4.023 2.877 1.00 86.94 95 ARG A CA 1
ATOM 735 C C . ARG A 1 95 ? 4.654 3.250 3.962 1.00 86.94 95 ARG A C 1
ATOM 737 O O . ARG A 1 95 ? 4.075 3.868 4.846 1.00 86.94 95 ARG A O 1
ATOM 744 N N . MET A 1 96 ? 4.736 1.920 3.964 1.00 86.94 96 MET A N 1
ATOM 745 C CA . MET A 1 96 ? 4.176 1.106 5.052 1.00 86.94 96 MET A CA 1
ATOM 746 C C . MET A 1 96 ? 4.847 1.388 6.403 1.00 86.94 96 MET A C 1
ATOM 748 O O . MET A 1 96 ? 4.175 1.388 7.429 1.00 86.94 96 MET A O 1
ATOM 752 N N . GLY A 1 97 ? 6.153 1.667 6.419 1.00 85.75 97 GLY A N 1
ATOM 753 C CA . GLY A 1 97 ? 6.864 2.087 7.626 1.00 85.75 97 GLY A CA 1
ATOM 754 C C . GLY A 1 97 ? 6.375 3.432 8.171 1.00 85.75 97 GLY A C 1
ATOM 755 O O . GLY A 1 97 ? 6.262 3.584 9.385 1.00 85.75 97 GLY A O 1
ATOM 756 N N . GLN A 1 98 ? 6.041 4.385 7.293 1.00 86.00 98 GLN A N 1
ATOM 757 C CA . GLN A 1 98 ? 5.423 5.659 7.680 1.00 86.00 98 GLN A CA 1
ATOM 758 C C . GLN A 1 98 ? 4.030 5.444 8.277 1.00 86.00 98 GLN A C 1
ATOM 760 O O . GLN A 1 98 ? 3.785 5.906 9.384 1.00 86.00 98 GLN A O 1
ATOM 765 N N . VAL A 1 99 ? 3.178 4.656 7.613 1.00 83.44 99 VAL A N 1
ATOM 766 C CA . VAL A 1 99 ? 1.834 4.308 8.113 1.00 83.44 99 VAL A CA 1
ATOM 767 C C . VAL A 1 99 ? 1.917 3.638 9.487 1.00 83.44 99 VAL A C 1
ATOM 769 O O . VAL A 1 99 ? 1.161 3.971 10.392 1.00 83.44 99 VAL A O 1
ATOM 772 N N . ASN A 1 100 ? 2.880 2.733 9.688 1.00 82.44 100 ASN A N 1
ATOM 773 C CA . ASN A 1 100 ? 3.066 2.081 10.982 1.00 82.44 100 ASN A CA 1
ATOM 774 C C . ASN A 1 100 ? 3.495 3.068 12.083 1.00 82.44 100 ASN A C 1
ATOM 776 O O . ASN A 1 100 ? 3.071 2.927 13.227 1.00 82.44 100 ASN A O 1
ATOM 780 N N . ARG A 1 101 ? 4.308 4.080 11.745 1.00 82.62 101 ARG A N 1
ATOM 781 C CA . ARG A 1 101 ? 4.674 5.154 12.682 1.00 82.62 101 ARG A CA 1
ATOM 782 C C . ARG A 1 101 ? 3.485 6.053 13.011 1.00 82.62 101 ARG A C 1
ATOM 784 O O . ARG A 1 101 ? 3.284 6.352 14.182 1.00 82.62 101 ARG A O 1
ATOM 791 N N . GLU A 1 102 ? 2.701 6.437 12.005 1.00 80.69 102 GLU A N 1
ATOM 792 C CA . GLU A 1 102 ? 1.475 7.234 12.165 1.00 80.69 102 GLU A CA 1
ATOM 793 C C . GLU A 1 102 ? 0.482 6.529 13.102 1.00 80.69 102 GLU A C 1
ATOM 795 O O . GLU A 1 102 ? -0.034 7.146 14.028 1.00 80.69 102 GLU A O 1
ATOM 800 N N . LEU A 1 103 ? 0.308 5.214 12.941 1.00 77.56 103 LEU A N 1
ATOM 801 C CA . LEU A 1 103 ? -0.531 4.393 13.819 1.00 77.56 103 LEU A CA 1
ATOM 802 C C . LEU A 1 103 ? 0.033 4.256 15.235 1.00 77.56 103 LEU A C 1
ATOM 804 O O . LEU A 1 103 ? -0.724 4.314 16.196 1.00 77.56 103 LEU A O 1
ATOM 808 N N . SER A 1 104 ? 1.351 4.099 15.387 1.00 75.94 104 SER A N 1
ATOM 809 C CA . SER A 1 104 ? 1.981 4.017 16.714 1.00 75.94 104 SER A CA 1
ATOM 810 C C . SER A 1 104 ? 1.978 5.342 17.485 1.00 75.94 104 SER A C 1
ATOM 812 O O . SER A 1 104 ? 2.139 5.334 18.700 1.00 75.94 104 SER A O 1
ATOM 814 N N . ALA A 1 105 ? 1.823 6.469 16.784 1.00 77.94 105 ALA A N 1
ATOM 815 C CA . ALA A 1 105 ? 1.745 7.803 17.372 1.00 77.94 105 ALA A CA 1
ATOM 816 C C . ALA A 1 105 ? 0.297 8.265 17.616 1.00 77.94 105 ALA A C 1
ATOM 818 O O . ALA A 1 105 ? 0.091 9.322 18.214 1.00 77.94 105 ALA A O 1
ATOM 819 N N . ALA A 1 106 ? -0.701 7.505 17.152 1.00 72.75 106 ALA A N 1
ATOM 820 C CA . ALA A 1 106 ? -2.100 7.814 17.396 1.00 72.75 106 ALA A CA 1
ATOM 821 C C . ALA A 1 106 ? -2.409 7.6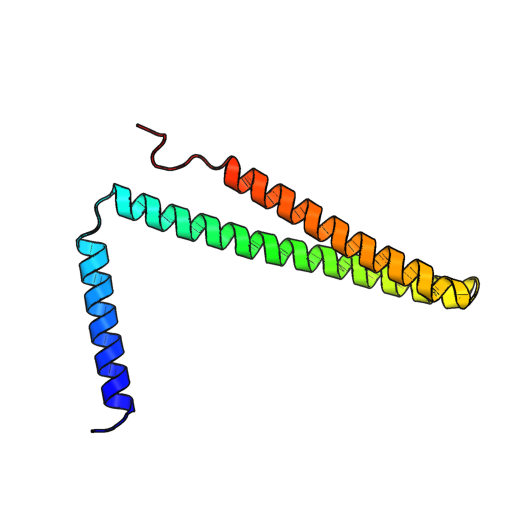18 18.893 1.00 72.75 106 ALA A C 1
ATOM 823 O O . ALA A 1 106 ? -2.168 6.532 19.425 1.00 72.75 106 ALA A O 1
ATOM 824 N N . PRO A 1 107 ? -2.913 8.647 19.600 1.00 66.38 107 PRO A N 1
ATOM 825 C CA . PRO A 1 107 ? -3.204 8.530 21.020 1.00 66.38 107 PRO A CA 1
ATOM 826 C C . PRO A 1 107 ? -4.319 7.507 21.230 1.00 66.38 107 PRO A C 1
ATOM 828 O O . PRO A 1 107 ? -5.423 7.663 20.701 1.00 66.38 107 PRO A O 1
ATOM 831 N N . ALA A 1 108 ? -4.032 6.474 22.019 1.00 69.69 108 ALA A N 1
ATOM 832 C CA . ALA A 1 108 ? -5.025 5.478 22.364 1.00 69.69 108 ALA A CA 1
ATOM 833 C C . ALA A 1 108 ? -6.124 6.106 23.243 1.00 69.69 108 ALA A C 1
ATOM 835 O O . ALA A 1 108 ? -5.828 6.919 24.125 1.00 69.69 108 ALA A O 1
ATOM 836 N N . PRO A 1 109 ? -7.402 5.738 23.054 1.00 65.00 109 PRO A N 1
ATOM 837 C CA . PRO A 1 109 ? -8.504 6.352 23.792 1.00 65.00 109 PRO A CA 1
ATOM 838 C C . PRO A 1 109 ? -8.464 6.071 25.304 1.00 65.00 109 PRO A C 1
ATOM 840 O O . PRO A 1 109 ? -9.093 6.803 26.063 1.00 65.00 109 PRO A O 1
ATOM 843 N N . TRP A 1 110 ? -7.724 5.050 25.752 1.00 70.75 110 TRP A N 1
ATOM 844 C CA . TRP A 1 110 ? -7.574 4.690 27.168 1.00 70.75 110 TRP A CA 1
ATOM 845 C C . TRP A 1 110 ? -6.405 5.385 27.887 1.00 70.75 110 TRP A C 1
ATOM 847 O O . TRP A 1 110 ? -6.350 5.308 29.109 1.00 70.75 110 TRP A O 1
ATOM 857 N N . ASP A 1 111 ? -5.524 6.098 27.174 1.00 64.94 111 ASP A N 1
ATOM 858 C CA . ASP A 1 111 ? -4.417 6.877 27.767 1.00 64.94 111 ASP A CA 1
ATOM 859 C C . ASP A 1 111 ? -4.845 8.282 28.242 1.00 64.94 111 ASP A C 1
ATOM 861 O O . ASP A 1 111 ? -4.039 9.041 28.772 1.00 64.94 111 ASP A O 1
ATOM 865 N N . ARG A 1 112 ? -6.114 8.668 28.044 1.00 59.59 112 ARG A N 1
ATOM 866 C CA . ARG A 1 112 ? -6.649 9.987 28.441 1.00 59.59 112 ARG A CA 1
ATOM 867 C C . ARG A 1 112 ? -7.221 10.042 29.868 1.00 59.59 112 ARG A C 1
ATOM 869 O O . ARG A 1 112 ? -7.929 11.002 30.171 1.00 59.59 112 ARG A O 1
ATOM 876 N N . ASN A 1 113 ? -6.941 9.045 30.709 1.00 51.69 113 ASN A N 1
ATOM 877 C CA . ASN A 1 113 ? -7.431 8.968 32.092 1.00 51.69 113 ASN A CA 1
ATOM 878 C C . ASN A 1 113 ? -6.332 9.257 33.112 1.00 51.69 113 ASN A C 1
ATOM 880 O O . ASN A 1 113 ? -5.283 8.582 33.039 1.00 51.69 113 ASN A O 1
#

Radius of gyration: 24.17 Å; chains: 1; bounding box: 60×36×60 Å